Protein AF-A0A0N0AVR4-F1 (afdb_monomer_lite)

Structure (mmCIF, N/CA/C/O backbone):
data_AF-A0A0N0AVR4-F1
#
_entry.id   AF-A0A0N0AVR4-F1
#
loop_
_atom_site.group_PDB
_atom_site.id
_atom_site.type_symbol
_atom_site.label_atom_id
_atom_site.label_alt_id
_atom_site.label_comp_id
_atom_site.label_asym_id
_atom_site.label_entity_id
_atom_site.label_seq_id
_atom_site.pdbx_PDB_ins_code
_atom_site.Cartn_x
_atom_site.Cartn_y
_atom_site.Cartn_z
_atom_site.occupancy
_atom_site.B_iso_or_equiv
_atom_site.auth_seq_id
_atom_site.auth_comp_id
_atom_site.auth_asym_id
_atom_site.auth_atom_id
_atom_site.pdbx_PDB_model_num
ATOM 1 N N . MET A 1 1 ? 6.023 2.460 -1.103 1.00 68.12 1 MET A N 1
ATOM 2 C CA . MET A 1 1 ? 6.045 1.624 0.127 1.00 68.12 1 MET A CA 1
ATOM 3 C C . MET A 1 1 ? 4.613 1.553 0.639 1.00 68.12 1 MET A C 1
ATOM 5 O O . MET A 1 1 ? 3.893 2.528 0.465 1.00 68.12 1 MET A O 1
ATOM 9 N N . ILE A 1 2 ? 4.149 0.405 1.133 1.00 64.25 2 ILE A N 1
ATOM 10 C CA . ILE A 1 2 ? 2.726 0.180 1.439 1.00 64.25 2 ILE A CA 1
ATOM 11 C C . ILE A 1 2 ? 2.540 0.111 2.954 1.00 64.25 2 ILE A C 1
ATOM 13 O O . ILE A 1 2 ? 3.281 -0.598 3.624 1.00 64.25 2 ILE A O 1
ATOM 17 N N . VAL A 1 3 ? 1.551 0.814 3.488 1.00 67.50 3 VAL A N 1
ATOM 18 C CA . VAL A 1 3 ? 1.164 0.811 4.901 1.00 67.50 3 VAL A CA 1
ATOM 19 C C . VAL A 1 3 ? -0.244 0.234 5.023 1.00 67.50 3 VAL A C 1
ATOM 21 O O . VAL A 1 3 ? -1.119 0.588 4.243 1.00 67.50 3 VAL A O 1
ATOM 24 N N . MET A 1 4 ? -0.488 -0.656 5.983 1.00 68.94 4 MET A N 1
ATOM 25 C CA . MET A 1 4 ? -1.803 -1.279 6.209 1.00 68.94 4 MET A CA 1
ATOM 26 C C . MET A 1 4 ? -2.379 -0.836 7.558 1.00 68.94 4 MET A C 1
ATOM 28 O O . MET A 1 4 ? -1.630 -0.734 8.534 1.00 68.94 4 MET A O 1
ATOM 32 N N . ASN A 1 5 ? -3.691 -0.585 7.615 1.00 66.12 5 ASN A N 1
ATOM 33 C CA . ASN A 1 5 ? -4.423 -0.199 8.832 1.00 66.12 5 ASN A CA 1
ATOM 34 C C . ASN A 1 5 ? -5.578 -1.186 9.128 1.00 66.12 5 ASN A C 1
ATOM 36 O O . ASN A 1 5 ? -5.868 -2.055 8.312 1.00 66.12 5 ASN A O 1
ATOM 40 N N . GLY A 1 6 ? -6.247 -1.060 10.279 1.00 49.78 6 GLY A N 1
ATOM 41 C CA . GLY A 1 6 ? -7.531 -1.707 10.573 1.00 49.78 6 GLY A CA 1
ATOM 42 C C . GLY A 1 6 ? -8.729 -0.778 10.311 1.00 49.78 6 GLY A C 1
ATOM 43 O O . GLY A 1 6 ? -8.777 0.325 10.848 1.00 49.78 6 GLY A O 1
ATOM 44 N N . SER A 1 7 ? -9.696 -1.285 9.533 1.00 43.69 7 SER A N 1
ATOM 45 C CA . SER A 1 7 ? -11.010 -0.739 9.115 1.00 43.69 7 SER A CA 1
ATOM 46 C C . SER A 1 7 ? -11.121 0.259 7.935 1.00 43.69 7 SER A C 1
ATOM 48 O O . SER A 1 7 ? -10.679 1.401 8.008 1.00 43.69 7 SER A O 1
ATOM 50 N N . ALA A 1 8 ? -11.873 -0.232 6.928 1.00 49.59 8 ALA A N 1
ATOM 51 C CA . ALA A 1 8 ? -12.643 0.363 5.814 1.00 49.59 8 ALA A CA 1
ATOM 52 C C . ALA A 1 8 ? -11.968 0.817 4.487 1.00 49.59 8 ALA A C 1
ATOM 54 O O . ALA A 1 8 ? -11.400 1.896 4.377 1.00 49.59 8 ALA A O 1
ATOM 55 N N . ASN A 1 9 ? -12.193 -0.056 3.486 1.00 59.44 9 ASN A N 1
ATOM 56 C CA . ASN A 1 9 ? -12.311 0.019 2.016 1.00 59.44 9 ASN A CA 1
ATOM 57 C C . ASN A 1 9 ? -11.403 0.905 1.147 1.00 59.44 9 ASN A C 1
ATOM 59 O O . ASN A 1 9 ? -11.574 2.116 1.038 1.00 59.44 9 ASN A O 1
ATOM 63 N N . GLY A 1 10 ? -10.594 0.210 0.339 1.00 71.94 10 GLY A N 1
ATOM 64 C CA . GLY A 1 10 ? -9.895 0.743 -0.826 1.00 71.94 10 GLY A CA 1
ATOM 65 C C . GLY A 1 10 ? -8.384 0.859 -0.640 1.00 71.94 10 GLY A C 1
ATOM 66 O O . GLY A 1 10 ? -7.835 0.576 0.427 1.00 71.94 10 GLY A O 1
ATOM 67 N N . ILE A 1 11 ? -7.714 1.271 -1.717 1.00 81.62 11 ILE A N 1
ATOM 68 C CA . ILE A 1 11 ? -6.327 1.731 -1.670 1.00 81.62 11 ILE A CA 1
ATOM 69 C C . ILE A 1 11 ? -6.352 3.257 -1.570 1.00 81.62 11 ILE A C 1
ATOM 71 O O . ILE A 1 11 ? -6.913 3.930 -2.431 1.00 81.62 11 ILE A O 1
ATOM 75 N N . THR A 1 12 ? -5.739 3.811 -0.528 1.00 83.81 12 THR A N 1
ATOM 76 C CA . THR A 1 12 ? -5.520 5.255 -0.384 1.00 83.81 12 THR A CA 1
ATOM 77 C C . THR A 1 12 ? -4.107 5.596 -0.827 1.00 83.81 12 THR A C 1
ATOM 79 O O . THR A 1 12 ? -3.155 5.055 -0.279 1.00 83.81 12 THR A O 1
ATOM 82 N N . TYR A 1 13 ? -3.941 6.514 -1.772 1.00 79.62 13 TYR A N 1
ATOM 83 C CA . TYR A 1 13 ? -2.619 6.997 -2.172 1.00 79.62 13 TYR A CA 1
ATOM 84 C C . TYR A 1 13 ? -2.282 8.279 -1.409 1.00 79.62 13 TYR A C 1
ATOM 86 O O . TYR A 1 13 ? -3.090 9.205 -1.359 1.00 79.62 13 TYR A O 1
ATOM 94 N N . VAL A 1 14 ? -1.100 8.329 -0.798 1.00 83.12 14 VAL A N 1
ATOM 95 C CA . VAL A 1 14 ? -0.612 9.464 -0.004 1.00 83.12 14 VAL A CA 1
ATOM 96 C C . VAL A 1 14 ? 0.792 9.824 -0.468 1.00 83.12 14 VAL A C 1
ATOM 98 O O . VAL A 1 14 ? 1.629 8.944 -0.667 1.00 83.12 14 VAL A O 1
ATOM 101 N N . ARG A 1 15 ? 1.076 11.122 -0.605 1.00 80.19 15 ARG A N 1
ATOM 102 C CA . ARG A 1 15 ? 2.452 11.589 -0.778 1.00 80.19 15 ARG A CA 1
ATOM 103 C C . ARG A 1 15 ? 3.111 11.749 0.588 1.00 80.19 15 ARG A C 1
ATOM 105 O O . ARG A 1 15 ? 2.566 12.454 1.436 1.00 80.19 15 ARG A O 1
ATOM 112 N N . GLY A 1 16 ? 4.265 11.123 0.806 1.00 79.31 16 GLY A N 1
ATOM 113 C CA . GLY A 1 16 ? 5.020 11.284 2.052 1.00 79.31 16 GLY A CA 1
ATOM 114 C C . GLY A 1 16 ? 5.835 10.064 2.467 1.00 79.31 16 GLY A C 1
ATOM 115 O O . GLY A 1 16 ? 5.922 9.074 1.740 1.00 79.31 16 GLY A O 1
ATOM 116 N N . ASP A 1 17 ? 6.417 10.143 3.663 1.00 81.56 17 ASP A N 1
ATOM 117 C CA . ASP A 1 17 ? 7.294 9.106 4.197 1.00 81.56 17 ASP A CA 1
ATOM 118 C C . ASP A 1 17 ? 6.520 7.965 4.864 1.00 81.56 17 ASP A C 1
ATOM 120 O O . ASP A 1 17 ? 5.908 8.124 5.919 1.00 81.56 17 ASP A O 1
ATOM 124 N N . ALA A 1 18 ? 6.594 6.778 4.262 1.00 81.44 18 ALA A N 1
ATOM 125 C CA . ALA A 1 18 ? 5.960 5.573 4.782 1.00 81.44 18 ALA A CA 1
ATOM 126 C C . ALA A 1 18 ? 6.529 5.095 6.129 1.00 81.44 18 ALA A C 1
ATOM 128 O O . ALA A 1 18 ? 5.865 4.312 6.808 1.00 81.44 18 ALA A O 1
ATOM 129 N N . THR A 1 19 ? 7.744 5.519 6.504 1.00 81.31 19 THR A N 1
ATOM 130 C CA . THR A 1 19 ? 8.355 5.232 7.816 1.00 81.31 19 THR A CA 1
ATOM 131 C C . THR A 1 19 ? 7.765 6.088 8.937 1.00 81.31 19 THR A C 1
ATOM 133 O O . THR A 1 19 ? 7.888 5.728 10.105 1.00 81.31 19 THR A O 1
ATOM 136 N N . SER A 1 20 ? 7.042 7.153 8.578 1.00 82.88 20 SER A N 1
ATOM 137 C CA . SER A 1 20 ? 6.270 8.006 9.488 1.00 82.88 20 SER A CA 1
ATOM 138 C C . SER A 1 20 ? 4.765 7.923 9.174 1.00 82.88 20 SER A C 1
ATOM 140 O O . SER A 1 20 ? 4.150 8.908 8.764 1.00 82.88 20 SER A O 1
ATOM 142 N N . PRO A 1 21 ? 4.135 6.742 9.312 1.00 79.12 21 PRO A N 1
ATOM 143 C CA . PRO A 1 21 ? 2.772 6.534 8.846 1.00 79.12 21 PRO A CA 1
ATOM 144 C C . PRO A 1 21 ? 1.727 7.256 9.714 1.00 79.12 21 PRO A C 1
ATOM 146 O O . PRO A 1 21 ? 1.754 7.206 10.943 1.00 79.12 21 PRO A O 1
ATOM 149 N N . HIS A 1 22 ? 0.735 7.869 9.068 1.00 76.81 22 HIS A N 1
ATOM 150 C CA . HIS A 1 22 ? -0.298 8.670 9.733 1.00 76.81 22 HIS A CA 1
ATOM 151 C C . HIS A 1 22 ? -1.520 7.833 10.163 1.00 76.81 22 HIS A C 1
ATOM 153 O O . HIS A 1 22 ? -1.865 6.819 9.550 1.00 76.81 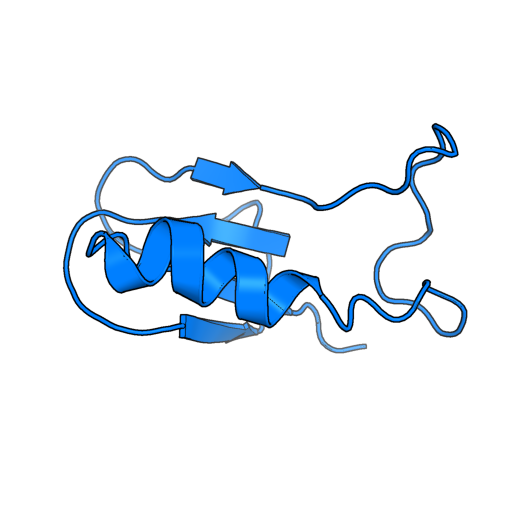22 HIS A O 1
ATOM 159 N N . GLY A 1 23 ? -2.208 8.266 11.227 1.00 74.81 23 GLY A N 1
ATOM 160 C CA . GLY A 1 23 ? -3.461 7.680 11.737 1.00 74.81 23 GLY A CA 1
ATOM 161 C C . GLY A 1 23 ? -3.300 6.854 13.021 1.00 74.81 23 GLY A C 1
ATOM 162 O O . GLY A 1 23 ? -2.190 6.523 13.422 1.00 74.81 23 GLY A O 1
ATOM 163 N N . LYS A 1 24 ? -4.411 6.457 13.648 1.00 74.88 24 LYS A N 1
ATOM 164 C CA . LYS A 1 24 ? -4.415 5.707 14.923 1.00 74.88 24 LYS A CA 1
ATOM 165 C C . LYS A 1 24 ? -4.162 4.201 14.727 1.00 74.88 24 LYS A C 1
ATOM 167 O O . LYS A 1 24 ? -4.378 3.692 13.632 1.00 74.88 24 LYS A O 1
ATOM 172 N N . GLY A 1 25 ? -3.746 3.511 15.794 1.00 79.25 25 GLY A N 1
ATOM 173 C CA . GLY A 1 25 ? -3.605 2.048 15.841 1.00 79.25 25 GLY A CA 1
ATOM 174 C C . GLY A 1 25 ? -2.283 1.496 15.294 1.00 79.25 25 GLY A C 1
ATOM 175 O O . GLY A 1 25 ? -1.432 2.241 14.808 1.00 79.25 25 GLY A O 1
ATOM 176 N N . ALA A 1 26 ? -2.115 0.174 15.402 1.00 77.81 26 ALA A N 1
ATOM 177 C CA . ALA A 1 26 ? -0.955 -0.538 14.873 1.00 77.81 26 ALA A CA 1
ATOM 178 C C . ALA A 1 26 ? -0.940 -0.501 13.338 1.00 77.81 26 ALA A C 1
ATOM 180 O O . ALA A 1 26 ? -1.982 -0.648 12.698 1.00 77.81 26 ALA A O 1
ATOM 181 N N . LYS A 1 27 ? 0.250 -0.326 12.754 1.00 78.81 27 LYS A N 1
ATOM 182 C CA . LYS A 1 27 ? 0.437 -0.238 11.304 1.00 78.81 27 LYS A CA 1
ATOM 183 C C . LYS A 1 27 ? 1.534 -1.176 10.853 1.00 78.81 27 LYS A C 1
ATOM 185 O O . LYS A 1 27 ? 2.584 -1.264 11.486 1.00 78.81 27 LYS A O 1
ATOM 190 N N . VAL A 1 28 ? 1.296 -1.842 9.733 1.00 77.25 28 VAL A N 1
ATOM 191 C CA . VAL A 1 28 ? 2.288 -2.708 9.097 1.00 77.25 28 VAL A CA 1
ATOM 192 C C . VAL A 1 28 ? 2.831 -1.987 7.881 1.00 77.25 28 VAL A C 1
ATOM 194 O O . VAL A 1 28 ? 2.050 -1.569 7.028 1.00 77.25 28 VAL A O 1
ATOM 197 N N . ILE A 1 29 ? 4.156 -1.862 7.795 1.00 78.12 29 ILE A N 1
ATOM 198 C CA . ILE A 1 29 ? 4.818 -1.300 6.623 1.00 78.12 29 ILE A CA 1
ATOM 199 C C . ILE A 1 29 ? 5.440 -2.430 5.803 1.00 78.12 29 ILE A C 1
ATOM 201 O O . ILE A 1 29 ? 6.281 -3.182 6.291 1.00 78.12 29 ILE A O 1
ATOM 205 N N . ALA A 1 30 ? 5.032 -2.537 4.543 1.00 76.69 30 ALA A N 1
ATOM 206 C CA . ALA A 1 30 ? 5.513 -3.518 3.587 1.00 76.69 30 ALA A CA 1
ATOM 207 C C . ALA A 1 30 ? 6.235 -2.828 2.421 1.00 76.69 30 ALA A C 1
ATOM 209 O O . ALA A 1 30 ? 5.765 -1.839 1.847 1.00 76.69 30 ALA A O 1
ATOM 210 N N . HIS A 1 31 ? 7.376 -3.387 2.028 1.00 76.25 31 HIS A N 1
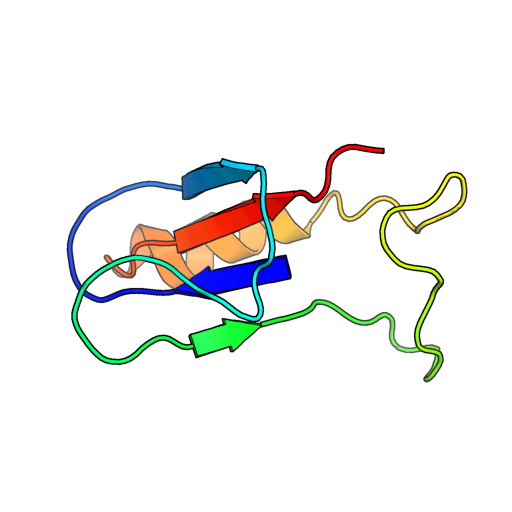ATOM 211 C CA . HIS A 1 31 ? 8.052 -3.043 0.784 1.00 76.25 31 HIS A CA 1
ATOM 212 C C . HIS A 1 31 ? 8.118 -4.286 -0.103 1.00 76.25 31 HIS A C 1
ATOM 214 O O . HIS A 1 31 ? 8.328 -5.395 0.381 1.00 76.25 31 HIS A O 1
ATOM 220 N N . VAL A 1 32 ? 7.921 -4.102 -1.406 1.00 73.88 32 VAL A N 1
ATOM 221 C CA . VAL A 1 32 ? 8.098 -5.177 -2.383 1.00 73.88 32 VAL A CA 1
ATOM 222 C C . VAL A 1 32 ? 9.555 -5.155 -2.827 1.00 73.88 32 VAL A C 1
ATOM 224 O O . VAL A 1 32 ? 10.038 -4.124 -3.293 1.00 73.88 32 VAL A O 1
ATOM 227 N N . ARG A 1 33 ? 10.254 -6.280 -2.670 1.00 70.56 33 ARG A N 1
ATOM 228 C CA . ARG A 1 33 ? 11.606 -6.491 -3.201 1.00 70.56 33 ARG A CA 1
ATOM 229 C C . ARG A 1 33 ? 11.533 -7.417 -4.416 1.00 70.56 33 ARG A C 1
ATOM 231 O O . ARG A 1 33 ? 10.627 -8.243 -4.504 1.00 70.56 33 ARG A O 1
ATOM 238 N N . ASN A 1 34 ? 12.483 -7.283 -5.337 1.00 69.31 34 ASN A N 1
ATOM 239 C CA . ASN A 1 34 ? 12.768 -8.352 -6.288 1.00 69.31 34 ASN A CA 1
ATOM 240 C C . ASN A 1 34 ? 13.524 -9.506 -5.595 1.00 69.31 34 ASN A C 1
ATOM 242 O O . ASN A 1 34 ? 14.023 -9.383 -4.476 1.00 69.31 34 ASN A O 1
ATOM 246 N N . ASP A 1 35 ? 13.580 -10.644 -6.267 1.00 71.69 35 ASP A N 1
ATOM 247 C CA . ASP A 1 35 ? 14.322 -11.845 -5.872 1.00 71.69 35 ASP A CA 1
ATOM 248 C C . ASP A 1 35 ? 15.846 -11.705 -6.037 1.00 71.69 35 ASP A C 1
ATOM 250 O O . ASP A 1 35 ? 16.603 -12.533 -5.542 1.00 71.69 35 ASP A O 1
ATOM 254 N N . LEU A 1 36 ? 16.314 -10.616 -6.652 1.00 68.56 36 LEU A N 1
ATOM 255 C CA . LEU A 1 36 ? 17.726 -10.346 -6.944 1.00 68.56 36 LEU A CA 1
ATOM 256 C C . LEU A 1 36 ? 18.543 -9.862 -5.731 1.00 68.56 36 LEU A C 1
ATOM 258 O O . LEU A 1 36 ? 19.663 -9.382 -5.8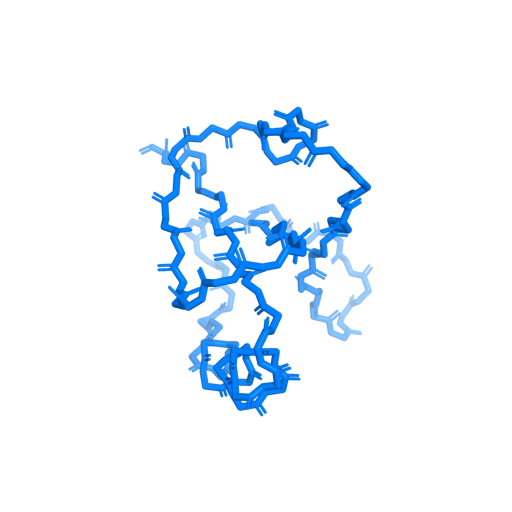90 1.00 68.56 36 LEU A O 1
ATOM 262 N N . GLY A 1 37 ? 17.997 -9.942 -4.514 1.00 53.62 37 GLY A N 1
ATOM 263 C CA . GLY A 1 37 ? 18.707 -9.675 -3.254 1.00 53.62 37 GLY A CA 1
ATOM 264 C C . GLY A 1 37 ? 19.080 -8.208 -2.985 1.00 53.62 37 GLY A C 1
ATOM 265 O O . GLY A 1 37 ? 19.242 -7.823 -1.826 1.00 53.62 37 GLY A O 1
ATOM 266 N N . GLY A 1 38 ? 19.142 -7.353 -4.006 1.00 55.69 38 GLY A N 1
ATOM 267 C CA . GLY A 1 38 ? 19.486 -5.938 -3.883 1.00 55.69 38 GLY A CA 1
ATOM 268 C C . GLY A 1 38 ? 18.335 -5.061 -3.379 1.00 55.69 38 GLY A C 1
ATOM 269 O O . GLY A 1 38 ? 17.178 -5.224 -3.767 1.00 55.69 38 GLY A O 1
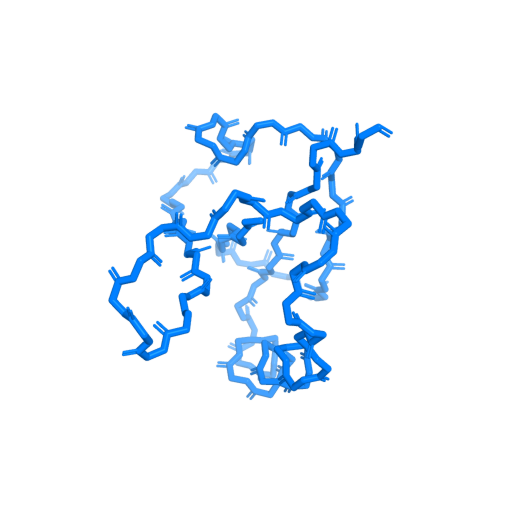ATOM 270 N N . TRP A 1 39 ? 18.656 -4.067 -2.546 1.00 52.66 39 TRP A N 1
ATOM 271 C CA . TRP A 1 39 ? 17.803 -2.886 -2.400 1.00 52.66 39 TRP A CA 1
ATOM 272 C C . TRP A 1 39 ? 17.961 -2.062 -3.683 1.00 52.66 39 TRP A C 1
ATOM 274 O O . TRP A 1 39 ? 18.923 -1.310 -3.826 1.00 52.66 39 TRP A O 1
ATOM 284 N N . GLY A 1 40 ? 17.064 -2.241 -4.656 1.00 51.34 40 GLY A N 1
ATOM 285 C CA . GLY A 1 40 ? 17.006 -1.331 -5.802 1.00 51.34 40 GLY A CA 1
ATOM 286 C C . GLY A 1 40 ? 16.848 0.113 -5.310 1.00 51.34 40 GLY A C 1
ATOM 287 O O . GLY A 1 40 ? 16.209 0.336 -4.280 1.00 51.34 40 GLY A O 1
ATOM 288 N N . LYS A 1 41 ? 17.434 1.092 -6.016 1.00 49.31 41 LYS A N 1
ATOM 289 C CA . LYS A 1 41 ? 17.227 2.534 -5.778 1.00 49.31 41 LYS A CA 1
ATOM 290 C C . LYS A 1 41 ? 15.739 2.892 -5.959 1.00 49.31 41 LYS A C 1
ATOM 292 O O . LYS A 1 41 ? 15.349 3.407 -6.999 1.00 49.31 41 LYS A O 1
ATOM 297 N N . GLY A 1 42 ? 14.913 2.598 -4.956 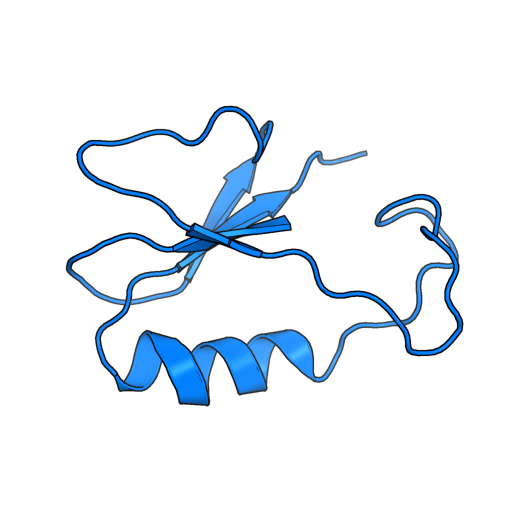1.00 55.78 42 GLY A N 1
ATOM 298 C CA . GLY A 1 42 ? 13.496 2.951 -4.886 1.00 55.78 42 GLY A CA 1
ATOM 299 C C . GLY A 1 42 ? 12.715 2.790 -6.199 1.00 55.78 42 GLY A C 1
ATOM 300 O O . GLY A 1 42 ? 12.946 1.880 -6.991 1.00 55.78 42 GLY A O 1
ATOM 301 N N . PHE A 1 43 ? 11.772 3.708 -6.406 1.00 51.91 43 PHE A N 1
ATOM 302 C CA . PHE A 1 43 ? 10.935 3.852 -7.601 1.00 51.91 43 PHE A CA 1
ATOM 303 C C . PHE A 1 43 ? 11.598 4.802 -8.624 1.00 51.91 43 PHE A C 1
ATOM 305 O O . PHE A 1 43 ? 10.958 5.687 -9.181 1.00 51.91 43 PHE A O 1
ATOM 312 N N . GLY A 1 44 ? 12.918 4.690 -8.808 1.00 47.94 44 GLY A N 1
ATOM 313 C CA . GLY A 1 44 ? 13.654 5.516 -9.767 1.00 47.94 44 GLY A CA 1
ATOM 314 C C . GLY A 1 44 ? 13.414 5.093 -11.226 1.00 47.94 44 GLY A C 1
ATOM 315 O O . GLY A 1 44 ? 12.920 3.988 -11.481 1.00 47.94 44 GLY A O 1
ATOM 316 N N . PRO A 1 45 ? 13.807 5.927 -12.206 1.00 34.41 45 PRO A N 1
ATOM 317 C CA . PRO A 1 45 ? 13.804 5.538 -13.613 1.00 34.41 45 PRO A CA 1
ATOM 318 C C . PRO A 1 45 ? 14.686 4.290 -13.789 1.00 34.41 45 PRO A C 1
ATOM 320 O O . PRO A 1 45 ? 15.886 4.338 -13.527 1.00 34.41 45 PRO A O 1
ATOM 323 N N . GLY A 1 46 ? 14.081 3.158 -14.162 1.00 45.53 46 GLY A N 1
ATOM 324 C CA . GLY A 1 46 ? 14.750 1.851 -14.263 1.00 45.53 46 GLY A CA 1
ATOM 325 C C . GLY A 1 46 ? 14.286 0.793 -13.251 1.00 45.53 46 GLY A C 1
ATOM 326 O O . GLY A 1 46 ? 14.722 -0.354 -13.339 1.00 45.53 46 GLY A O 1
ATOM 327 N N . ALA A 1 47 ? 13.389 1.126 -12.315 1.00 52.84 47 ALA A N 1
ATOM 328 C CA . ALA A 1 47 ? 12.748 0.127 -11.461 1.00 52.84 47 ALA A CA 1
ATOM 329 C C . ALA A 1 47 ? 11.841 -0.812 -12.285 1.00 52.84 47 ALA A C 1
ATOM 331 O O . ALA A 1 47 ? 11.106 -0.373 -13.172 1.00 52.84 47 ALA A O 1
ATOM 332 N N . ALA A 1 48 ? 11.881 -2.116 -11.984 1.00 50.84 48 ALA A N 1
ATOM 333 C CA . ALA A 1 48 ? 11.015 -3.109 -12.615 1.00 50.84 48 ALA A CA 1
ATOM 334 C C . ALA A 1 48 ? 9.540 -2.700 -12.475 1.00 50.84 48 ALA A C 1
ATOM 336 O O . ALA A 1 48 ? 9.084 -2.325 -11.394 1.00 50.84 48 ALA A O 1
ATOM 337 N N . ARG A 1 49 ? 8.776 -2.775 -13.571 1.00 53.12 49 ARG A N 1
ATOM 338 C CA . ARG A 1 49 ? 7.359 -2.399 -13.572 1.00 53.12 49 ARG A CA 1
ATOM 339 C C . ARG A 1 49 ? 6.591 -3.387 -12.689 1.00 53.12 49 ARG A C 1
ATOM 341 O O . ARG A 1 49 ? 6.366 -4.534 -13.070 1.00 53.12 49 ARG A O 1
ATOM 348 N N . PHE A 1 50 ? 6.170 -2.950 -11.506 1.00 60.56 50 PHE A N 1
ATOM 349 C CA . PHE A 1 50 ? 5.409 -3.751 -10.541 1.00 60.56 50 PHE A CA 1
ATOM 350 C C . PHE A 1 50 ? 3.932 -3.927 -10.953 1.00 60.56 50 PHE A C 1
ATOM 352 O O . PHE A 1 50 ? 3.024 -3.747 -10.146 1.00 60.56 50 PHE A O 1
ATOM 359 N N . VAL A 1 51 ? 3.675 -4.317 -12.208 1.00 57.53 51 VAL A N 1
ATOM 360 C CA . VAL A 1 51 ? 2.321 -4.422 -12.798 1.00 57.53 51 VAL A CA 1
ATOM 361 C C . VAL A 1 51 ? 1.424 -5.403 -12.029 1.00 57.53 51 VAL A C 1
ATOM 363 O O . VAL A 1 51 ? 0.207 -5.276 -12.036 1.00 57.53 51 VAL A O 1
ATOM 366 N N . ARG A 1 52 ? 2.014 -6.380 -11.326 1.00 65.00 52 ARG A N 1
ATOM 367 C CA . ARG A 1 52 ? 1.263 -7.377 -10.546 1.00 65.00 52 ARG A CA 1
ATOM 368 C C . ARG A 1 52 ? 1.011 -6.997 -9.088 1.00 65.00 52 ARG A C 1
ATOM 370 O O . ARG A 1 52 ? 0.266 -7.711 -8.425 1.00 65.00 52 ARG A O 1
ATOM 377 N N . VAL A 1 53 ? 1.620 -5.934 -8.562 1.00 73.81 53 VAL A N 1
ATOM 378 C CA . VAL A 1 53 ? 1.508 -5.624 -7.125 1.00 73.81 53 VAL A CA 1
ATOM 379 C C . VAL A 1 53 ? 0.108 -5.135 -6.778 1.00 73.81 53 VAL A C 1
ATOM 381 O O . VAL A 1 53 ? -0.475 -5.625 -5.818 1.00 73.81 53 VAL A O 1
ATOM 384 N N . GLU A 1 54 ? -0.463 -4.241 -7.580 1.00 75.19 54 GLU A N 1
ATOM 385 C CA . GLU A 1 54 ? -1.800 -3.699 -7.330 1.00 75.19 54 GLU A CA 1
ATOM 386 C C . GLU A 1 54 ? -2.896 -4.787 -7.335 1.00 75.19 54 GLU A C 1
ATOM 388 O O . GLU A 1 54 ? -3.587 -4.907 -6.320 1.00 75.19 54 GLU A O 1
ATOM 393 N N . PRO A 1 55 ? -2.997 -5.687 -8.340 1.00 79.94 55 PRO A N 1
ATOM 394 C CA . PRO A 1 55 ? -3.951 -6.799 -8.286 1.00 79.94 55 PRO A CA 1
ATOM 395 C C . PRO A 1 55 ? -3.766 -7.727 -7.075 1.00 79.94 55 PRO A C 1
ATOM 397 O O . PRO A 1 55 ? -4.738 -8.269 -6.549 1.00 79.94 55 PRO A O 1
ATOM 400 N N . LEU A 1 56 ? -2.525 -7.928 -6.614 1.00 81.44 56 LEU A N 1
ATOM 401 C CA . LEU A 1 56 ? -2.243 -8.751 -5.434 1.00 81.44 56 LEU A CA 1
ATOM 402 C C . LEU A 1 56 ? -2.683 -8.066 -4.139 1.00 81.44 56 LEU A C 1
ATOM 404 O O . LEU A 1 56 ? -3.249 -8.729 -3.272 1.00 81.44 56 LEU A O 1
ATOM 408 N N . VAL A 1 57 ? -2.441 -6.762 -4.013 1.00 81.69 57 VAL A N 1
ATOM 409 C CA . VAL A 1 57 ? -2.860 -5.950 -2.863 1.00 81.69 57 VAL A CA 1
ATOM 410 C C . VAL A 1 57 ? -4.380 -5.922 -2.764 1.00 81.69 57 VAL A C 1
ATOM 412 O O . VAL A 1 57 ? -4.920 -6.194 -1.690 1.00 81.69 57 VAL A O 1
ATOM 415 N N . LEU A 1 58 ? -5.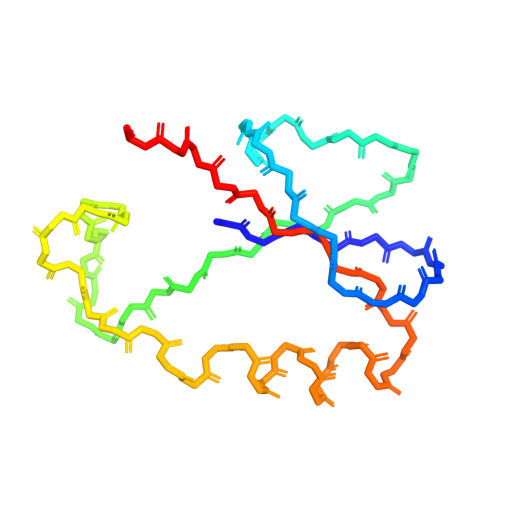066 -5.692 -3.886 1.00 81.12 58 LEU A N 1
ATOM 416 C CA . LEU A 1 58 ? -6.525 -5.741 -3.947 1.00 81.12 58 LEU A CA 1
ATOM 417 C C . LEU A 1 58 ? -7.039 -7.112 -3.480 1.00 81.12 58 LEU A C 1
ATOM 419 O O . LEU A 1 58 ? -7.725 -7.204 -2.463 1.00 81.12 58 LEU A O 1
ATOM 423 N N . ARG A 1 59 ? -6.591 -8.196 -4.126 1.00 84.88 59 ARG A N 1
ATOM 424 C CA . ARG A 1 59 ? -7.105 -9.551 -3.866 1.00 84.88 59 ARG A CA 1
ATOM 425 C C . ARG A 1 59 ? -6.768 -10.111 -2.484 1.00 84.88 59 ARG A C 1
ATOM 427 O O . ARG A 1 59 ? -7.482 -10.962 -1.954 1.00 84.88 59 ARG A O 1
ATOM 434 N N . ARG A 1 60 ? -5.610 -9.760 -1.924 1.00 85.50 60 ARG A N 1
ATOM 435 C CA . ARG A 1 60 ? -5.123 -10.379 -0.676 1.00 85.50 60 ARG A CA 1
ATOM 436 C C . ARG A 1 60 ? -5.417 -9.556 0.564 1.00 85.50 60 ARG A C 1
ATOM 438 O O . ARG A 1 60 ? -5.437 -10.145 1.642 1.00 85.50 60 ARG A O 1
ATOM 445 N N . LEU A 1 61 ? -5.620 -8.250 0.424 1.00 85.81 61 LEU A N 1
ATOM 446 C CA . LEU A 1 61 ? -5.783 -7.342 1.556 1.00 85.81 61 LEU A CA 1
ATOM 447 C C . LEU A 1 61 ? -7.132 -6.639 1.490 1.00 85.81 61 LEU A C 1
ATOM 449 O O . LEU A 1 61 ? -7.940 -6.808 2.402 1.00 85.81 61 LEU A O 1
ATOM 453 N N . VAL A 1 62 ? -7.407 -5.936 0.391 1.00 84.88 62 VAL A N 1
ATOM 454 C CA . VAL A 1 62 ? -8.633 -5.137 0.267 1.00 84.88 62 VAL A CA 1
ATOM 455 C C . VAL A 1 62 ? -9.875 -6.028 0.272 1.00 84.88 62 VAL A C 1
ATOM 457 O O . VAL A 1 62 ? -10.779 -5.775 1.063 1.00 84.88 62 VAL A O 1
ATOM 460 N N . ASP A 1 63 ? -9.873 -7.137 -0.475 1.00 86.50 63 ASP A N 1
ATOM 461 C CA . ASP A 1 63 ? -10.972 -8.123 -0.476 1.00 86.50 63 ASP A CA 1
ATOM 462 C C . ASP A 1 63 ? -11.214 -8.761 0.905 1.00 86.50 63 ASP A C 1
ATOM 464 O O . ASP A 1 63 ? -12.282 -9.308 1.172 1.00 86.50 63 ASP A O 1
ATOM 468 N N . ARG A 1 64 ? -10.225 -8.701 1.806 1.00 87.69 64 ARG A N 1
ATOM 469 C CA . ARG A 1 64 ? -10.336 -9.185 3.192 1.00 87.69 64 ARG A CA 1
ATOM 470 C C . ARG A 1 64 ? -10.721 -8.082 4.180 1.00 87.69 64 ARG A C 1
ATOM 472 O O . ARG A 1 64 ? -10.675 -8.310 5.385 1.00 87.69 64 ARG A O 1
ATOM 479 N N . GLY A 1 65 ? -11.060 -6.891 3.689 1.00 84.69 65 GLY A N 1
ATOM 480 C CA . GLY A 1 65 ? -11.399 -5.732 4.512 1.00 84.69 65 GLY A CA 1
ATOM 481 C C . GLY A 1 65 ? -10.198 -5.084 5.206 1.00 84.69 65 GLY A C 1
ATOM 482 O O . GLY A 1 65 ? -10.391 -4.307 6.140 1.00 84.69 65 GLY A O 1
ATOM 483 N N . ILE A 1 66 ? -8.968 -5.387 4.773 1.00 84.25 66 ILE A N 1
ATOM 484 C CA . ILE A 1 66 ? -7.745 -4.770 5.296 1.00 84.25 66 ILE A CA 1
ATOM 485 C C . ILE A 1 66 ? -7.473 -3.502 4.472 1.00 84.25 66 ILE A C 1
ATOM 487 O O . ILE A 1 66 ? -7.085 -3.621 3.306 1.00 84.25 66 ILE A O 1
ATOM 491 N N . PRO A 1 67 ? -7.679 -2.291 5.020 1.00 80.50 67 PRO A N 1
ATOM 492 C CA . PRO A 1 67 ? -7.398 -1.053 4.303 1.00 80.50 67 PRO A CA 1
ATOM 493 C C . PRO A 1 67 ? -5.897 -0.868 4.066 1.00 80.50 67 PRO A C 1
ATOM 495 O O . PRO A 1 67 ? -5.053 -1.195 4.911 1.00 80.50 67 PRO A O 1
ATOM 498 N N . VAL A 1 68 ? -5.576 -0.298 2.906 1.00 81.94 68 VAL A N 1
ATOM 499 C CA . VAL A 1 68 ? -4.202 -0.129 2.439 1.00 81.94 68 VAL A CA 1
ATOM 500 C C . VAL A 1 68 ? -3.947 1.326 2.069 1.00 81.94 68 VAL A C 1
ATOM 502 O O . VAL A 1 68 ? -4.657 1.905 1.255 1.00 81.94 68 VAL A O 1
ATOM 505 N N . THR A 1 69 ? -2.889 1.905 2.622 1.00 83.00 69 THR A N 1
ATOM 506 C CA . THR A 1 69 ? -2.350 3.207 2.234 1.00 83.00 69 THR A CA 1
ATOM 507 C C . THR A 1 69 ? -1.040 3.017 1.471 1.00 83.00 69 THR A C 1
ATOM 509 O O . THR A 1 69 ? -0.070 2.471 1.990 1.00 83.00 69 THR A O 1
ATOM 512 N N . VAL A 1 70 ? -0.981 3.471 0.227 1.00 80.31 70 VAL A N 1
ATOM 513 C CA . VAL A 1 70 ? 0.232 3.480 -0.589 1.00 80.31 70 VAL A CA 1
ATOM 514 C C . VAL A 1 70 ? 0.889 4.844 -0.457 1.00 80.31 70 VAL A C 1
ATOM 516 O O . VAL A 1 70 ? 0.302 5.858 -0.819 1.00 80.31 70 VAL A O 1
ATOM 519 N N . TYR A 1 71 ? 2.119 4.848 0.046 1.00 77.81 71 TYR A N 1
ATOM 520 C CA . TYR A 1 71 ? 2.945 6.042 0.118 1.00 77.81 71 TYR A CA 1
ATOM 521 C C . TYR A 1 71 ? 3.870 6.109 -1.096 1.00 77.81 71 TYR A C 1
ATOM 523 O O . TYR A 1 71 ? 4.658 5.178 -1.342 1.00 77.81 71 TYR A O 1
ATOM 531 N N . ASP A 1 72 ? 3.767 7.216 -1.825 1.00 73.38 72 ASP A N 1
ATOM 532 C CA . ASP A 1 72 ? 4.686 7.611 -2.888 1.00 73.38 72 ASP A CA 1
ATOM 533 C C . ASP A 1 72 ? 5.487 8.834 -2.430 1.00 73.38 72 ASP A C 1
ATOM 535 O O . ASP A 1 72 ? 4.940 9.779 -1.860 1.00 73.38 72 ASP A O 1
ATOM 539 N N . PHE A 1 73 ? 6.796 8.823 -2.659 1.00 65.31 73 PHE A N 1
ATOM 540 C CA . PHE A 1 73 ? 7.624 9.980 -2.340 1.00 65.31 73 PHE A CA 1
ATOM 541 C C . PHE A 1 73 ? 7.492 11.084 -3.391 1.00 65.31 73 PHE A C 1
ATOM 543 O O . PHE A 1 73 ? 7.714 12.242 -3.045 1.00 65.31 73 PHE A O 1
ATOM 550 N N . GLY A 1 74 ? 7.031 10.773 -4.610 1.00 54.66 74 GLY A N 1
ATOM 551 C CA . GLY A 1 74 ? 6.936 11.732 -5.710 1.00 54.66 74 GLY A CA 1
ATOM 552 C C . GLY A 1 74 ? 8.299 12.363 -5.995 1.00 54.66 74 GLY A C 1
ATOM 553 O O . GLY A 1 74 ? 8.678 13.326 -5.327 1.00 54.66 74 GLY A O 1
ATOM 554 N N . ALA A 1 75 ? 9.026 11.796 -6.958 1.00 47.47 75 ALA A N 1
ATOM 555 C CA . ALA A 1 75 ? 10.243 12.407 -7.489 1.00 47.47 75 ALA A CA 1
ATOM 556 C C . ALA A 1 75 ? 9.952 13.779 -8.116 1.00 47.47 75 ALA A C 1
ATOM 558 O O . ALA A 1 75 ? 8.848 13.942 -8.688 1.00 47.47 75 ALA A O 1
#

Sequence (75 aa):
MIVMNGSANGITYVRGDATSPHGKGAKVIAHVRNDLGGWGKGFGPGAARFVRVEPLVLRRLVDRGIPVTVYDFGA

Secondary structure (DSSP, 8-state):
-EEE-SS--SEEEEES-TTS--SSS--EEE----TTSS---TT-TT----TTHHHHHHHHTGGGT--EEEEE---

Radius of gyration: 12.8 Å; chains: 1; bounding box: 32×24×30 Å

pLDDT: mean 70.24, std 13.23, range [34.41, 87.69]

Foldseek 3Di:
DKKWDAADADEAEDEDDPVPDDDDDDMDDDDDDDPPPDPPPPPDDPPDDVVPPVVCCCVPARVVRIYMYHYDNDD